Protein AF-A0A351BWB9-F1 (afdb_monomer)

Mean predicted aligned error: 6.68 Å

Structure (mmCIF, N/CA/C/O backbone):
data_AF-A0A351BWB9-F1
#
_entry.id   AF-A0A351BWB9-F1
#
loop_
_atom_site.group_PDB
_atom_site.id
_atom_site.type_symbol
_atom_site.label_atom_id
_atom_site.label_alt_id
_atom_site.label_comp_id
_atom_site.label_asym_id
_atom_site.label_entity_id
_atom_site.label_seq_id
_atom_site.pdbx_PDB_ins_code
_atom_site.Cartn_x
_atom_site.Cartn_y
_atom_site.Cartn_z
_atom_site.occupancy
_atom_site.B_iso_or_equiv
_atom_site.auth_seq_id
_atom_site.auth_comp_id
_atom_site.auth_asym_id
_atom_site.auth_atom_id
_atom_site.pdbx_PDB_model_num
ATOM 1 N N . THR A 1 1 ? 12.499 -3.055 8.223 1.00 44.38 1 THR A N 1
ATOM 2 C CA . THR A 1 1 ? 11.315 -2.200 8.013 1.00 44.38 1 THR A CA 1
ATOM 3 C C . THR A 1 1 ? 11.754 -1.051 7.140 1.00 44.38 1 THR A C 1
ATOM 5 O O . THR A 1 1 ? 12.673 -0.348 7.531 1.00 44.38 1 THR A O 1
ATOM 8 N N . ASP A 1 2 ? 11.189 -0.912 5.941 1.00 57.56 2 ASP A N 1
ATOM 9 C CA . ASP A 1 2 ? 11.575 0.166 5.025 1.00 57.56 2 ASP A CA 1
ATOM 10 C C . ASP A 1 2 ? 10.981 1.490 5.514 1.00 57.56 2 ASP A C 1
ATOM 12 O O . ASP A 1 2 ? 9.763 1.674 5.516 1.00 57.56 2 ASP A O 1
ATOM 16 N N . ASN A 1 3 ? 11.839 2.402 5.971 1.00 69.38 3 ASN A N 1
ATOM 17 C CA . ASN A 1 3 ? 11.425 3.731 6.401 1.00 69.38 3 ASN A CA 1
ATOM 18 C C . ASN A 1 3 ? 11.320 4.657 5.179 1.00 69.38 3 ASN A C 1
ATOM 20 O O . ASN A 1 3 ? 12.320 4.951 4.519 1.00 69.38 3 ASN A O 1
ATOM 24 N N . LEU A 1 4 ? 10.109 5.130 4.871 1.00 70.81 4 LEU A N 1
ATOM 25 C CA . LEU A 1 4 ? 9.856 5.998 3.714 1.00 70.81 4 LEU A CA 1
ATOM 26 C C . LEU A 1 4 ? 10.629 7.322 3.786 1.00 70.81 4 LEU A C 1
ATOM 28 O O . LEU A 1 4 ? 11.016 7.846 2.744 1.00 70.81 4 LEU A O 1
ATOM 32 N N . LEU A 1 5 ? 10.888 7.837 4.991 1.00 69.50 5 LEU A N 1
ATOM 33 C CA . LEU A 1 5 ? 11.651 9.072 5.192 1.00 69.50 5 LEU A CA 1
ATOM 34 C C . LEU A 1 5 ? 13.135 8.893 4.867 1.00 69.50 5 LEU A C 1
ATOM 36 O O . LEU A 1 5 ? 13.742 9.772 4.272 1.00 69.50 5 LEU A O 1
ATOM 40 N N . GLU A 1 6 ? 13.712 7.753 5.240 1.00 69.38 6 GLU A N 1
ATOM 41 C CA . GLU A 1 6 ? 15.138 7.469 5.021 1.00 69.38 6 GLU A CA 1
ATOM 42 C C . GLU A 1 6 ? 15.446 7.126 3.567 1.00 69.38 6 GLU A C 1
ATOM 44 O O . GLU A 1 6 ? 16.571 7.271 3.102 1.00 69.38 6 GLU A O 1
ATOM 49 N N . THR A 1 7 ? 14.442 6.628 2.856 1.00 64.56 7 THR A N 1
ATOM 50 C CA . THR A 1 7 ? 14.630 6.011 1.550 1.00 64.56 7 THR A CA 1
ATOM 51 C C . THR A 1 7 ? 14.166 6.861 0.379 1.00 64.56 7 THR A C 1
ATOM 53 O O . THR A 1 7 ? 14.385 6.466 -0.770 1.00 64.56 7 THR A O 1
ATOM 56 N N . SER A 1 8 ? 13.511 7.988 0.657 1.00 69.56 8 SER A N 1
ATOM 57 C CA . SER A 1 8 ? 13.008 8.906 -0.360 1.00 69.56 8 SER A CA 1
ATOM 58 C C . SER A 1 8 ? 13.899 10.128 -0.439 1.00 69.56 8 SER A C 1
ATOM 60 O O . SER A 1 8 ? 14.130 10.797 0.564 1.00 69.56 8 SER A O 1
ATOM 62 N N . ASN A 1 9 ? 14.325 10.469 -1.650 1.00 72.75 9 ASN A N 1
ATOM 63 C CA . ASN A 1 9 ? 15.108 11.677 -1.892 1.00 72.75 9 ASN A CA 1
ATOM 64 C C . ASN A 1 9 ? 14.280 12.927 -1.588 1.00 72.75 9 ASN A C 1
ATOM 66 O O . ASN A 1 9 ? 14.820 13.936 -1.156 1.00 72.75 9 ASN A O 1
ATOM 70 N N . ASN A 1 10 ? 12.967 12.843 -1.813 1.00 77.81 10 ASN A N 1
ATOM 71 C CA . ASN A 1 10 ? 11.983 13.834 -1.409 1.00 77.81 10 ASN A CA 1
ATOM 72 C C . ASN A 1 10 ? 10.697 13.102 -1.015 1.00 77.81 10 ASN A C 1
ATOM 74 O O . ASN A 1 10 ? 10.195 12.298 -1.802 1.00 77.81 10 ASN A O 1
ATOM 78 N N . LEU A 1 11 ? 10.167 13.392 0.175 1.00 89.75 11 LEU A N 1
ATOM 79 C CA . LEU A 1 11 ? 8.827 13.002 0.617 1.00 89.75 11 LEU A CA 1
ATOM 80 C C . LEU A 1 11 ? 8.051 14.281 0.925 1.00 89.75 11 LEU A C 1
ATOM 82 O O . LEU A 1 11 ? 8.494 15.099 1.730 1.00 89.75 11 LEU A O 1
ATOM 86 N N . ILE A 1 12 ? 6.904 14.459 0.277 1.00 93.38 12 ILE A N 1
ATOM 87 C CA . ILE A 1 12 ? 6.086 15.664 0.390 1.00 93.38 12 ILE A CA 1
ATOM 88 C C . ILE A 1 12 ? 4.659 15.313 0.788 1.00 93.38 12 ILE A C 1
ATOM 90 O O . ILE A 1 12 ? 4.061 14.365 0.277 1.00 93.38 12 ILE A O 1
ATOM 94 N N . TYR A 1 13 ? 4.106 16.117 1.689 1.00 94.31 13 TYR A N 1
ATOM 95 C CA . TYR A 1 13 ? 2.685 16.113 1.990 1.00 94.31 13 TYR A CA 1
ATOM 96 C C . TYR A 1 13 ? 1.964 17.041 1.012 1.00 94.31 13 TYR A C 1
ATOM 98 O O . TYR A 1 13 ? 2.301 18.218 0.895 1.00 94.31 13 TYR A O 1
ATOM 106 N N . LEU A 1 14 ? 0.987 16.494 0.294 1.00 95.31 14 LEU A N 1
ATOM 107 C CA . LEU A 1 14 ? 0.237 17.171 -0.764 1.00 95.31 14 LEU A CA 1
ATOM 108 C C . LEU A 1 14 ? -1.141 17.667 -0.302 1.00 95.31 14 LEU A C 1
ATOM 110 O O . LEU A 1 14 ? -1.885 18.224 -1.106 1.00 95.31 14 LEU A O 1
ATOM 114 N N . GLY A 1 15 ? -1.480 17.484 0.977 1.00 95.00 15 GLY A N 1
ATOM 115 C CA . GLY A 1 15 ? -2.759 17.899 1.548 1.00 95.00 15 GLY A CA 1
ATOM 116 C C . GLY A 1 15 ? -3.754 16.752 1.704 1.00 95.00 15 GLY A C 1
ATOM 117 O O . GLY A 1 15 ? -3.387 15.575 1.693 1.00 95.00 15 GLY A O 1
ATOM 118 N N . GLN A 1 16 ? -5.025 17.115 1.864 1.00 95.88 16 GLN A N 1
ATOM 119 C CA . GLN A 1 16 ? -6.139 16.178 1.983 1.00 95.88 16 GLN A CA 1
ATOM 120 C C . GLN A 1 16 ? -6.931 16.105 0.680 1.00 95.88 16 GLN A C 1
ATOM 122 O O . GLN A 1 16 ? -7.166 17.114 0.015 1.00 95.88 16 GLN A O 1
ATOM 127 N N . ASN A 1 17 ? -7.367 14.904 0.325 1.00 94.25 17 ASN A N 1
ATOM 128 C CA . ASN A 1 17 ? -8.248 14.656 -0.806 1.00 94.25 17 ASN A CA 1
ATOM 129 C C . ASN A 1 17 ? -9.120 13.425 -0.548 1.00 94.25 17 A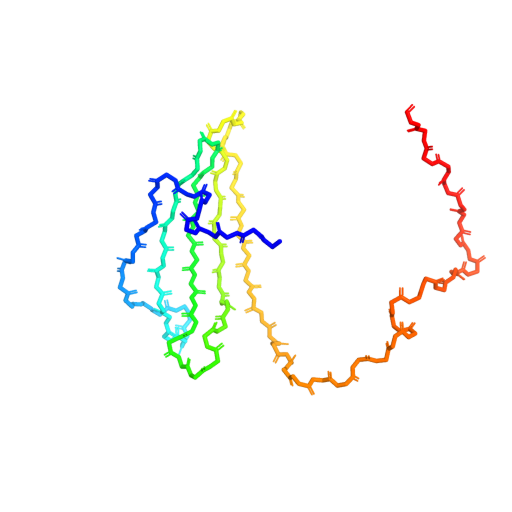SN A C 1
ATOM 131 O O . ASN A 1 17 ? -8.815 12.581 0.290 1.00 94.25 17 ASN A O 1
ATOM 135 N N . PHE A 1 18 ? -10.192 13.290 -1.319 1.00 94.25 18 PHE A N 1
ATOM 136 C CA . PHE A 1 18 ? -11.075 12.133 -1.235 1.00 94.25 18 PHE A CA 1
ATOM 137 C C . PHE A 1 18 ? -10.622 11.009 -2.174 1.00 94.25 18 PHE A C 1
ATOM 139 O O . PHE A 1 18 ? -10.253 11.250 -3.327 1.00 94.25 18 PHE A O 1
ATOM 146 N N . ILE A 1 19 ? -10.674 9.771 -1.680 1.00 93.38 19 ILE A N 1
ATOM 147 C CA . ILE A 1 19 ? -10.589 8.538 -2.470 1.00 93.38 19 ILE A CA 1
ATOM 148 C C . ILE A 1 19 ? -11.925 7.808 -2.320 1.00 93.38 19 ILE A C 1
ATOM 150 O O . ILE A 1 19 ? -12.191 7.176 -1.295 1.00 93.38 19 ILE A O 1
ATOM 154 N N . GLY A 1 20 ? -12.780 7.927 -3.340 1.00 90.38 20 GLY A N 1
ATOM 155 C CA . GLY A 1 20 ? -14.204 7.612 -3.194 1.00 90.38 20 GLY A CA 1
ATOM 156 C C . GLY A 1 20 ? -14.827 8.553 -2.163 1.00 90.38 20 GLY A C 1
ATOM 157 O O . GLY A 1 20 ? -14.582 9.754 -2.216 1.00 90.38 20 GLY A O 1
ATOM 158 N N . ASP A 1 21 ? -15.529 7.997 -1.179 1.00 91.06 21 ASP A N 1
ATOM 159 C CA . ASP A 1 21 ? -16.150 8.767 -0.090 1.00 91.06 21 ASP A CA 1
ATOM 160 C C . ASP A 1 21 ? -15.262 8.859 1.167 1.00 91.06 21 ASP A C 1
ATOM 162 O O . ASP A 1 21 ? -15.713 9.262 2.236 1.00 91.06 21 ASP A O 1
ATOM 166 N N . THR A 1 22 ? -13.992 8.445 1.078 1.00 92.69 22 THR A N 1
ATOM 167 C CA . THR A 1 22 ? -13.049 8.459 2.208 1.00 92.69 22 THR A CA 1
ATOM 168 C C . THR A 1 22 ? -12.071 9.624 2.087 1.00 92.69 22 THR A C 1
ATOM 170 O O . THR A 1 22 ? -11.288 9.674 1.136 1.00 92.69 22 THR A O 1
ATOM 173 N N . GLU A 1 23 ? -12.062 10.526 3.067 1.00 96.06 23 GLU A N 1
ATOM 174 C CA . GLU A 1 23 ? -11.040 11.570 3.175 1.00 96.06 23 GLU A CA 1
ATOM 175 C C . GLU A 1 23 ? -9.678 10.952 3.531 1.00 96.06 23 GLU A C 1
ATOM 177 O O . GLU A 1 23 ? -9.557 10.094 4.413 1.00 96.06 23 GLU A O 1
ATOM 182 N N . CYS A 1 24 ? -8.644 11.355 2.799 1.00 97.31 24 CYS A N 1
ATOM 183 C CA . CYS A 1 24 ? -7.294 10.833 2.922 1.00 97.31 24 CYS A CA 1
ATOM 184 C C . CYS A 1 24 ? -6.269 11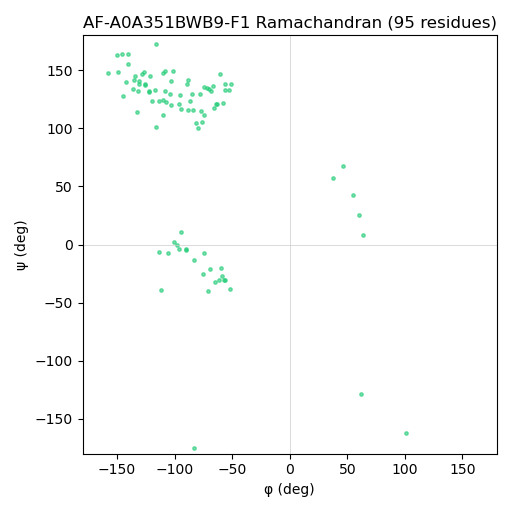.968 2.945 1.00 97.31 24 CYS A C 1
ATOM 186 O O . CYS A 1 24 ? -6.394 12.952 2.222 1.00 97.31 24 CYS A O 1
ATOM 188 N N . TYR A 1 25 ? -5.203 11.778 3.713 1.00 97.00 25 TYR A N 1
ATOM 189 C CA . TYR A 1 25 ? -3.936 12.465 3.524 1.00 97.00 25 TYR A CA 1
ATOM 190 C C . TYR A 1 25 ? -3.239 11.921 2.279 1.00 97.00 25 TYR A C 1
ATOM 192 O O . TYR A 1 25 ? -3.140 10.705 2.094 1.00 97.00 25 TYR A O 1
ATOM 200 N N . HIS A 1 26 ? -2.725 12.821 1.449 1.00 96.81 26 HIS A N 1
ATOM 201 C CA . HIS A 1 26 ? -1.954 12.488 0.263 1.00 96.81 26 HIS A CA 1
ATOM 202 C C . HIS A 1 26 ? -0.489 12.818 0.491 1.00 96.81 26 HIS A C 1
ATOM 204 O O . HIS A 1 26 ? -0.128 13.967 0.750 1.00 96.81 26 HIS A O 1
ATOM 210 N N . VAL A 1 27 ? 0.366 11.815 0.349 1.00 95.38 27 VAL A N 1
ATOM 211 C CA . VAL A 1 27 ? 1.815 12.000 0.326 1.00 95.38 27 VAL A CA 1
ATOM 212 C C . VAL A 1 27 ? 2.373 11.475 -0.985 1.00 95.38 27 VAL A C 1
ATOM 214 O O . VAL A 1 27 ? 1.890 10.481 -1.531 1.00 95.38 27 VAL A O 1
ATOM 217 N N . ALA A 1 28 ? 3.404 12.136 -1.488 1.00 95.75 28 ALA A N 1
ATOM 218 C CA . ALA A 1 28 ? 4.138 11.694 -2.661 1.00 95.75 28 ALA A CA 1
ATOM 219 C C . ALA A 1 28 ? 5.625 11.666 -2.355 1.00 95.75 28 ALA A C 1
ATOM 221 O O . ALA A 1 28 ? 6.129 12.493 -1.596 1.00 95.75 28 ALA A O 1
ATOM 222 N N . GLY A 1 29 ? 6.330 10.725 -2.965 1.00 93.75 29 GLY A N 1
AT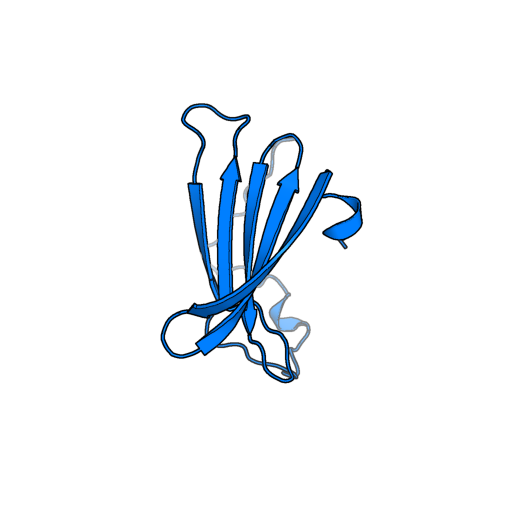OM 223 C CA . GLY A 1 29 ? 7.768 10.635 -2.833 1.00 93.75 29 GLY A CA 1
ATOM 224 C C . GLY A 1 29 ? 8.447 10.149 -4.099 1.00 93.75 29 GLY A C 1
ATOM 225 O O . GLY A 1 29 ? 7.823 9.598 -5.011 1.00 93.75 29 GLY A O 1
ATOM 226 N N . ALA A 1 30 ? 9.753 10.368 -4.146 1.00 92.50 30 ALA A N 1
ATOM 227 C CA . ALA A 1 30 ? 10.617 9.881 -5.207 1.00 92.50 30 ALA A CA 1
ATOM 228 C C . ALA A 1 30 ? 11.844 9.188 -4.615 1.00 92.50 30 ALA A C 1
ATOM 230 O O . ALA A 1 30 ? 12.422 9.650 -3.629 1.00 92.50 30 ALA A O 1
ATOM 231 N N . ARG A 1 31 ? 12.234 8.089 -5.250 1.00 90.12 31 ARG A N 1
ATOM 232 C CA . ARG A 1 31 ? 13.512 7.393 -5.091 1.00 90.12 31 ARG A CA 1
ATOM 233 C C . ARG A 1 31 ? 14.244 7.470 -6.434 1.00 90.12 31 ARG A C 1
ATOM 235 O O . ARG A 1 31 ? 13.656 7.901 -7.428 1.00 90.12 31 ARG A O 1
ATOM 242 N N . ASP A 1 32 ? 15.497 7.037 -6.477 1.00 90.38 32 ASP A N 1
ATOM 243 C CA . ASP A 1 32 ? 16.320 7.116 -7.694 1.00 90.38 32 ASP A CA 1
ATOM 244 C C . ASP A 1 32 ? 15.697 6.400 -8.903 1.00 90.38 32 ASP A C 1
ATOM 246 O O . ASP A 1 32 ? 15.889 6.808 -10.047 1.00 90.38 32 ASP A O 1
ATOM 250 N N . ASP A 1 33 ? 14.932 5.336 -8.662 1.00 92.69 33 ASP A N 1
ATOM 251 C CA . ASP A 1 33 ? 14.422 4.443 -9.697 1.00 92.69 33 ASP A CA 1
ATOM 252 C C . ASP A 1 33 ? 12.894 4.481 -9.866 1.00 92.69 33 ASP A C 1
ATOM 254 O O . ASP A 1 33 ? 12.366 3.867 -10.803 1.00 92.69 33 ASP A O 1
ATOM 258 N N . MET A 1 34 ? 12.178 5.196 -8.993 1.00 94.62 34 MET A N 1
ATOM 259 C CA . MET A 1 34 ? 10.719 5.152 -8.913 1.00 94.62 34 MET A CA 1
ATOM 260 C C . MET A 1 34 ? 10.125 6.407 -8.259 1.00 94.62 34 MET A C 1
ATOM 262 O O . MET A 1 34 ? 10.676 6.961 -7.311 1.00 94.62 34 MET A O 1
ATOM 266 N N . THR A 1 35 ? 8.930 6.804 -8.695 1.00 95.94 35 THR A N 1
ATOM 267 C CA . THR A 1 35 ? 8.071 7.749 -7.959 1.00 95.94 35 THR A CA 1
ATOM 268 C C . THR A 1 35 ? 6.849 7.032 -7.405 1.00 95.94 35 THR A C 1
ATOM 270 O O . THR A 1 35 ? 6.352 6.076 -8.006 1.00 95.94 35 THR A O 1
ATOM 273 N N . TYR A 1 36 ? 6.356 7.476 -6.253 1.00 95.44 36 TYR A N 1
ATOM 274 C CA .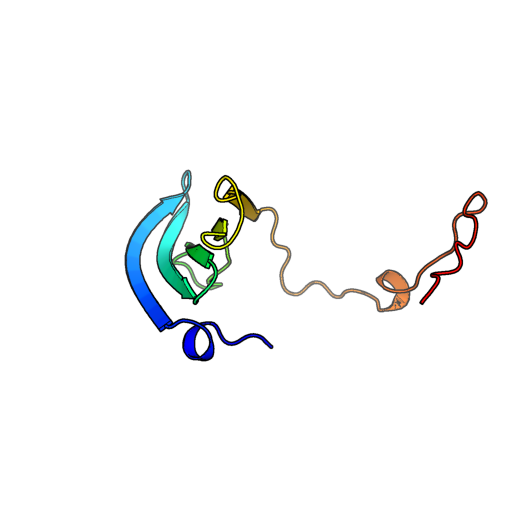 TYR A 1 36 ? 5.173 6.902 -5.631 1.00 95.44 36 TYR A CA 1
ATOM 275 C C . TYR A 1 36 ? 4.274 7.968 -5.012 1.00 95.44 36 TYR A C 1
ATOM 277 O O . TYR A 1 36 ? 4.703 9.061 -4.649 1.00 95.44 36 TYR A O 1
ATOM 285 N N . GLN A 1 37 ? 3.003 7.618 -4.892 1.00 97.00 37 GLN A N 1
ATOM 286 C CA . GLN A 1 37 ? 1.967 8.370 -4.202 1.00 97.00 37 GLN A CA 1
ATOM 287 C C . GLN A 1 37 ? 1.227 7.410 -3.279 1.00 97.00 37 GLN A C 1
ATOM 289 O O . GLN A 1 37 ? 0.939 6.274 -3.667 1.00 97.00 37 GLN A O 1
ATOM 294 N N . LEU A 1 38 ? 0.921 7.864 -2.071 1.00 96.38 38 LEU A N 1
ATOM 295 C CA . LEU A 1 38 ? 0.214 7.101 -1.055 1.00 96.38 38 LEU A CA 1
ATOM 296 C C . LEU A 1 38 ? -0.916 7.958 -0.486 1.00 96.38 38 LEU A C 1
ATOM 298 O O . LEU A 1 38 ? -0.718 9.117 -0.117 1.00 96.38 38 LEU A O 1
ATOM 302 N N . TRP A 1 39 ? -2.095 7.354 -0.405 1.00 97.44 39 TRP A N 1
ATOM 303 C CA . TRP A 1 39 ? -3.267 7.924 0.241 1.00 97.44 39 TRP A CA 1
ATOM 304 C C . TRP A 1 39 ? -3.557 7.142 1.510 1.00 97.44 39 TRP A C 1
ATOM 306 O O . TRP A 1 39 ? -3.729 5.920 1.462 1.00 97.44 39 TRP A O 1
ATOM 316 N N . VAL A 1 40 ? -3.624 7.857 2.626 1.00 96.56 40 VAL A N 1
ATOM 317 C CA . VAL A 1 40 ? -3.822 7.310 3.970 1.00 96.56 40 VAL A CA 1
ATOM 318 C C . VAL A 1 40 ? -5.071 7.946 4.562 1.00 96.56 40 VAL A C 1
ATOM 320 O O . VAL A 1 40 ? -5.213 9.159 4.474 1.00 96.56 40 VAL A O 1
ATOM 323 N N . THR A 1 41 ? -5.989 7.175 5.142 1.00 96.12 41 THR A N 1
ATOM 324 C CA . THR A 1 41 ? -7.232 7.726 5.713 1.00 96.12 41 THR A CA 1
ATOM 325 C C . THR A 1 41 ? -6.935 8.805 6.756 1.00 96.12 41 THR A C 1
ATOM 327 O O . THR A 1 41 ? -6.059 8.591 7.591 1.00 96.12 41 THR A O 1
ATOM 330 N N . SER A 1 42 ? -7.677 9.916 6.769 1.00 90.62 42 SER A N 1
ATOM 331 C CA . SER A 1 42 ? -7.443 11.019 7.721 1.00 90.62 42 SER A CA 1
ATOM 332 C C . SER A 1 42 ? -7.908 10.742 9.163 1.00 90.62 42 SER A C 1
ATOM 334 O O . SER A 1 42 ? -7.621 11.537 10.056 1.00 90.62 42 SER A O 1
ATOM 336 N N . GLY A 1 43 ? -8.609 9.625 9.395 1.00 83.19 43 GLY A N 1
ATOM 337 C CA . GLY A 1 43 ? -9.134 9.210 10.701 1.00 83.19 43 GLY A CA 1
ATOM 338 C C . GLY A 1 43 ? -8.137 8.468 11.606 1.00 83.19 43 GLY A C 1
ATOM 339 O O . GLY A 1 43 ? -6.969 8.283 11.267 1.00 83.19 43 GLY A O 1
ATOM 340 N N . GLU A 1 44 ? -8.632 7.991 12.753 1.00 78.31 44 GLU A N 1
ATOM 341 C CA . GLU A 1 44 ? -7.828 7.485 13.884 1.00 78.31 44 GLU A CA 1
ATOM 342 C C . GLU A 1 44 ? -6.786 6.416 13.521 1.00 78.31 44 GLU A C 1
ATOM 344 O O . GLU A 1 44 ? -5.674 6.445 14.038 1.00 78.31 44 GLU A O 1
ATOM 349 N N . ASN A 1 45 ? -7.108 5.503 12.602 1.00 81.75 45 ASN A N 1
ATOM 350 C CA . ASN A 1 45 ? -6.233 4.369 12.291 1.00 81.75 45 ASN A CA 1
ATOM 351 C C . ASN A 1 45 ? -5.219 4.638 11.169 1.00 81.75 45 ASN A C 1
ATOM 353 O O . ASN A 1 45 ? -4.407 3.756 10.901 1.00 81.75 45 ASN A O 1
ATOM 357 N N . SER A 1 46 ? -5.265 5.809 10.508 1.00 92.00 46 SER A N 1
ATOM 358 C CA . SER A 1 46 ? -4.343 6.199 9.422 1.00 92.00 46 SER A CA 1
ATOM 359 C C . SER A 1 46 ? -3.971 5.032 8.493 1.00 92.00 46 SER A C 1
ATOM 361 O O . SER A 1 46 ? -2.803 4.675 8.334 1.00 92.00 46 SER A O 1
ATOM 363 N N . LEU A 1 47 ? -4.980 4.393 7.898 1.00 95.31 47 LEU A N 1
ATOM 364 C CA . LEU A 1 47 ? -4.798 3.187 7.097 1.00 95.31 47 LEU A CA 1
ATOM 365 C C . LEU A 1 47 ? -4.510 3.543 5.637 1.00 95.31 47 LEU A C 1
ATOM 367 O O . LEU A 1 47 ? -5.152 4.447 5.092 1.00 95.31 47 LEU A O 1
ATOM 371 N N . PRO A 1 48 ? -3.611 2.821 4.947 1.00 95.75 48 PRO A N 1
ATOM 372 C CA . PRO A 1 48 ? -3.475 2.948 3.505 1.00 95.75 48 PRO A CA 1
ATOM 373 C C . PRO A 1 48 ? -4.813 2.670 2.814 1.00 95.75 48 PRO A C 1
ATOM 375 O O . PRO A 1 48 ? -5.488 1.682 3.105 1.00 95.75 48 PRO A O 1
ATOM 378 N N . LYS A 1 49 ? -5.194 3.541 1.881 1.00 96.44 49 LYS A N 1
ATOM 379 C CA . LYS A 1 49 ? -6.400 3.399 1.052 1.00 96.44 49 LYS A CA 1
ATOM 380 C C . LYS A 1 49 ? -6.046 3.149 -0.408 1.00 96.44 49 LYS A C 1
ATOM 382 O O . LYS A 1 49 ? -6.681 2.338 -1.080 1.00 96.44 49 LYS A O 1
ATOM 387 N N . LYS A 1 50 ? -5.003 3.820 -0.899 1.00 97.19 50 LYS A N 1
ATOM 388 C CA . LYS A 1 50 ? -4.502 3.673 -2.267 1.00 97.19 50 LYS A CA 1
ATOM 389 C C . LYS A 1 50 ? -3.002 3.915 -2.310 1.00 97.19 50 LYS A C 1
ATOM 391 O O . LYS A 1 50 ? -2.496 4.752 -1.571 1.00 97.19 50 LYS A O 1
ATO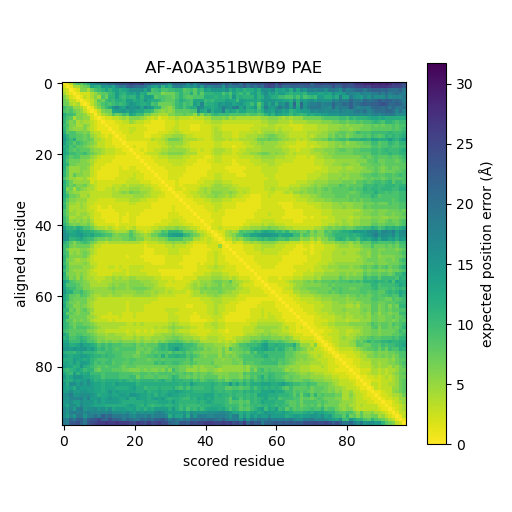M 396 N N . MET A 1 51 ? -2.315 3.246 -3.226 1.00 97.06 51 MET A N 1
ATOM 397 C CA . MET A 1 51 ? -0.943 3.568 -3.605 1.00 97.06 51 MET A CA 1
ATOM 398 C C . MET A 1 51 ? -0.810 3.548 -5.127 1.00 97.06 51 MET A C 1
ATOM 400 O O . MET A 1 51 ? -1.405 2.707 -5.800 1.00 97.06 51 MET A O 1
ATOM 404 N N . SER A 1 52 ? -0.042 4.481 -5.678 1.00 97.50 52 SER A N 1
ATOM 405 C CA . SER A 1 52 ? 0.340 4.501 -7.089 1.00 97.50 52 SER A CA 1
ATOM 406 C C . SER A 1 52 ? 1.849 4.574 -7.177 1.00 97.50 52 SER A C 1
ATOM 408 O O . SER A 1 52 ? 2.464 5.345 -6.446 1.00 97.50 52 SER A O 1
ATOM 410 N N . LEU A 1 53 ? 2.444 3.804 -8.077 1.00 96.19 53 LEU A N 1
ATOM 411 C CA . LEU A 1 53 ? 3.891 3.750 -8.231 1.00 96.19 53 LEU A CA 1
ATOM 412 C C . LEU A 1 53 ? 4.291 3.625 -9.699 1.00 96.19 53 LEU A C 1
ATOM 414 O O . LEU A 1 53 ? 3.620 2.954 -10.484 1.00 96.19 53 LEU A O 1
ATOM 418 N N . VAL A 1 54 ? 5.353 4.339 -10.069 1.00 97.69 54 VAL A N 1
ATOM 419 C CA . VAL A 1 54 ? 5.874 4.440 -11.437 1.00 97.69 54 VAL A CA 1
ATOM 420 C C . VAL A 1 54 ? 7.379 4.229 -11.400 1.00 97.69 54 VAL A C 1
ATOM 422 O O . VAL A 1 54 ? 8.099 5.063 -10.850 1.00 97.69 54 VAL A O 1
ATOM 425 N N . TYR A 1 55 ? 7.856 3.139 -11.998 1.00 96.56 55 TYR A N 1
ATOM 426 C CA . TYR A 1 55 ? 9.288 2.860 -12.119 1.00 96.56 55 TYR A CA 1
ATOM 427 C C . TYR A 1 55 ? 9.865 3.640 -13.293 1.00 96.56 55 TYR A C 1
ATOM 429 O O . TYR A 1 55 ? 9.646 3.270 -14.439 1.00 96.56 55 TYR A O 1
ATOM 437 N N . ILE A 1 56 ? 10.599 4.712 -13.011 1.00 95.06 56 ILE A N 1
ATOM 438 C CA . ILE A 1 56 ? 11.135 5.633 -14.028 1.00 95.06 56 ILE A CA 1
ATOM 439 C C . ILE A 1 56 ? 12.451 5.146 -14.653 1.00 95.06 56 ILE A C 1
ATOM 441 O O . ILE A 1 56 ? 12.899 5.675 -15.663 1.00 95.06 56 ILE A O 1
ATOM 445 N N . SER A 1 57 ? 13.082 4.139 -14.045 1.00 93.69 57 SER A N 1
ATOM 446 C CA . SER A 1 57 ? 14.341 3.542 -14.513 1.00 93.69 57 SER A CA 1
ATOM 447 C C . SER A 1 57 ? 14.153 2.363 -15.477 1.00 93.69 57 SER A C 1
ATOM 449 O O . SER A 1 57 ? 15.133 1.786 -15.952 1.00 93.69 57 SER A O 1
ATOM 451 N N . LYS A 1 58 ? 12.907 1.950 -15.738 1.00 94.19 58 LYS A N 1
ATOM 452 C CA . LYS A 1 58 ? 12.576 0.771 -16.549 1.00 94.19 58 LYS A CA 1
ATOM 453 C C . LYS A 1 58 ? 11.993 1.191 -17.904 1.00 94.19 58 LYS A C 1
ATOM 455 O O . LYS A 1 58 ? 11.307 2.211 -17.964 1.00 94.19 58 LYS A O 1
ATOM 460 N N . PRO A 1 59 ? 12.206 0.402 -18.976 1.00 95.00 59 PRO A N 1
ATOM 461 C CA . PRO A 1 59 ? 11.554 0.641 -20.261 1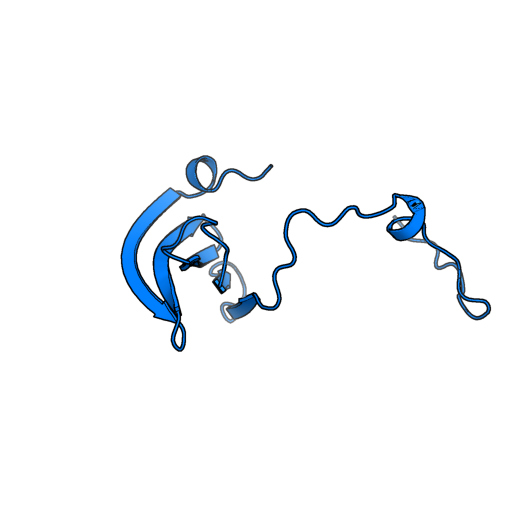.00 95.00 59 PRO A CA 1
ATOM 462 C C . PRO A 1 59 ? 10.039 0.802 -20.097 1.00 95.00 59 PRO A C 1
ATOM 464 O O . PRO A 1 59 ? 9.425 0.086 -19.309 1.00 95.00 59 PRO A O 1
ATOM 467 N N . ASP A 1 60 ? 9.468 1.768 -20.817 1.00 94.81 60 ASP A N 1
ATOM 468 C CA . ASP A 1 60 ? 8.036 2.105 -20.825 1.00 94.81 60 ASP A CA 1
ATOM 469 C C . ASP A 1 60 ? 7.446 2.605 -19.494 1.00 94.81 60 ASP A C 1
ATOM 471 O O . ASP A 1 60 ? 6.238 2.822 -19.390 1.00 94.81 60 ASP A O 1
ATOM 475 N N . ASN A 1 61 ? 8.293 2.862 -18.494 1.00 96.19 61 ASN A N 1
ATOM 476 C CA . ASN A 1 61 ? 7.924 3.376 -17.176 1.00 96.19 61 ASN A CA 1
ATOM 477 C C . ASN A 1 61 ? 6.719 2.646 -16.543 1.00 96.19 61 ASN A C 1
ATOM 479 O O . ASN A 1 61 ? 5.650 3.254 -16.393 1.00 96.19 61 ASN A O 1
ATOM 483 N N . PRO A 1 62 ? 6.855 1.356 -16.174 1.00 97.56 62 PRO A N 1
ATOM 484 C CA . PRO A 1 62 ? 5.759 0.540 -15.668 1.00 97.56 62 PRO A CA 1
ATOM 485 C C . PRO A 1 62 ? 5.040 1.207 -14.497 1.00 97.56 62 PRO A C 1
ATOM 487 O O . PRO A 1 62 ? 5.671 1.697 -13.553 1.00 97.56 62 PRO A O 1
ATOM 490 N N . LYS A 1 63 ? 3.707 1.203 -14.567 1.00 97.69 63 LYS A N 1
ATOM 491 C CA . LYS A 1 63 ? 2.825 1.858 -13.600 1.00 97.69 63 LYS A CA 1
ATOM 492 C C . LYS A 1 63 ? 1.967 0.822 -12.907 1.00 97.69 63 LYS A C 1
ATOM 494 O O . LYS A 1 63 ? 1.327 0.005 -13.564 1.00 97.69 63 LYS A O 1
ATOM 499 N N . TYR A 1 64 ? 1.904 0.919 -11.592 1.00 96.94 64 TYR A N 1
ATOM 500 C CA . TYR A 1 64 ? 1.082 0.049 -10.772 1.00 96.94 64 TYR A CA 1
ATOM 501 C C . TYR A 1 64 ? 0.187 0.890 -9.874 1.00 96.94 64 TYR A C 1
ATOM 503 O O . TYR A 1 64 ? 0.528 2.003 -9.466 1.00 96.94 64 TYR A O 1
ATOM 511 N N . SER A 1 65 ? -0.988 0.351 -9.579 1.00 96.19 65 SER A N 1
ATOM 512 C CA . SER A 1 65 ? -1.955 0.954 -8.673 1.00 96.19 65 SER A CA 1
ATOM 513 C C . SER A 1 65 ? -2.503 -0.119 -7.753 1.00 96.19 65 SER A C 1
ATOM 515 O O . SER A 1 65 ? -2.867 -1.203 -8.202 1.00 96.19 65 SER A O 1
ATOM 517 N N . ILE A 1 66 ? -2.549 0.202 -6.468 1.00 96.88 66 ILE A N 1
ATOM 518 C CA . ILE A 1 66 ? -3.012 -0.677 -5.401 1.00 96.88 66 ILE A CA 1
ATOM 519 C C . ILE A 1 66 ? -4.161 0.039 -4.705 1.00 96.88 66 ILE A C 1
ATOM 521 O O . ILE A 1 66 ? -4.038 1.214 -4.354 1.00 96.88 66 ILE A O 1
ATOM 525 N N . ILE A 1 67 ? -5.269 -0.668 -4.508 1.00 96.25 67 ILE A N 1
ATOM 526 C CA . ILE A 1 67 ? -6.390 -0.224 -3.682 1.00 96.25 67 ILE A CA 1
ATOM 527 C C . ILE A 1 67 ? -6.452 -1.159 -2.485 1.00 96.25 67 ILE A C 1
ATOM 529 O O . ILE A 1 67 ? -6.531 -2.374 -2.650 1.00 96.25 67 ILE A O 1
ATOM 533 N N . PHE A 1 68 ? -6.394 -0.582 -1.293 1.00 95.25 68 PHE A N 1
ATOM 534 C CA . PHE A 1 68 ? -6.499 -1.317 -0.044 1.00 95.25 68 PHE A CA 1
ATOM 535 C C . PHE A 1 68 ? -7.952 -1.262 0.429 1.00 95.25 68 PHE A C 1
ATOM 537 O O . PHE A 1 68 ? -8.555 -0.185 0.503 1.00 95.25 68 PHE A O 1
ATOM 544 N N . ALA A 1 69 ? -8.514 -2.424 0.737 1.00 91.75 69 ALA A N 1
ATOM 545 C CA . ALA A 1 69 ? -9.893 -2.586 1.175 1.00 91.75 69 ALA A CA 1
ATOM 546 C C . ALA A 1 69 ? -9.971 -3.632 2.293 1.00 91.75 69 ALA A C 1
ATOM 548 O O . ALA A 1 69 ? -9.027 -4.393 2.496 1.00 91.75 69 ALA A O 1
ATOM 549 N N . ASP A 1 70 ? -11.096 -3.642 3.009 1.00 92.06 70 ASP A N 1
ATOM 550 C CA . ASP A 1 70 ? -11.449 -4.671 3.995 1.00 92.06 70 ASP A CA 1
ATOM 551 C C . ASP A 1 70 ? -10.396 -4.904 5.091 1.00 92.06 70 ASP A C 1
ATOM 553 O O . ASP A 1 70 ? -10.104 -6.035 5.481 1.00 92.06 70 ASP A O 1
ATOM 557 N N . TRP A 1 71 ? -9.835 -3.810 5.616 1.00 92.44 71 TRP A N 1
ATOM 558 C CA . TRP A 1 71 ? -8.923 -3.854 6.755 1.00 92.44 71 TRP A CA 1
ATOM 559 C C . TRP A 1 71 ? -9.592 -4.507 7.970 1.00 92.44 71 TRP A C 1
ATOM 561 O O . TRP A 1 71 ? -10.597 -4.009 8.479 1.00 92.44 71 TRP A O 1
ATOM 571 N N . LYS A 1 72 ? -8.991 -5.589 8.470 1.00 91.69 72 LYS A N 1
ATOM 572 C CA . LYS A 1 72 ? -9.334 -6.213 9.752 1.00 91.69 72 LYS A CA 1
ATOM 573 C C . LYS A 1 72 ? -8.197 -5.965 10.732 1.00 91.69 72 LYS A C 1
ATOM 575 O O . LYS A 1 72 ? -7.089 -6.458 10.532 1.00 91.69 72 LYS A O 1
ATOM 580 N N . LEU A 1 73 ? -8.458 -5.145 11.745 1.00 90.44 73 LEU A N 1
ATOM 581 C CA . LEU A 1 73 ? -7.473 -4.771 12.759 1.00 90.44 73 LEU A CA 1
ATOM 582 C C . LEU A 1 73 ? -7.703 -5.578 14.034 1.00 90.44 73 LEU A C 1
ATOM 584 O O . LEU A 1 73 ? -8.843 -5.891 14.363 1.00 90.44 73 LEU A O 1
ATOM 588 N N . ASN A 1 74 ? -6.627 -5.848 14.774 1.00 87.31 74 ASN A N 1
ATOM 589 C CA . ASN A 1 74 ? -6.664 -6.556 16.060 1.00 87.31 74 ASN A CA 1
ATOM 590 C C . ASN A 1 74 ? -7.248 -7.981 15.990 1.00 87.31 74 ASN A C 1
ATOM 592 O O . ASN A 1 74 ? -7.754 -8.495 16.985 1.00 87.31 74 ASN A O 1
ATOM 596 N N . GLU A 1 75 ? -7.171 -8.628 14.827 1.00 89.38 75 GLU A N 1
ATOM 597 C CA . GLU A 1 75 ? -7.512 -10.043 14.695 1.00 89.38 75 GLU A CA 1
ATOM 598 C C . GLU A 1 75 ? -6.450 -10.896 15.395 1.00 89.38 75 GLU A C 1
ATOM 600 O O . GLU A 1 75 ? -5.249 -10.699 15.198 1.00 89.38 75 GLU A O 1
ATOM 605 N N . ASN A 1 76 ? -6.890 -11.871 16.189 1.00 90.75 76 ASN A N 1
ATOM 606 C CA . ASN A 1 76 ? -5.995 -12.900 16.700 1.00 90.75 76 ASN A CA 1
ATOM 607 C C . ASN A 1 76 ? -5.776 -13.936 15.590 1.00 90.75 76 ASN A C 1
ATOM 609 O O . ASN A 1 76 ? -6.655 -14.757 15.317 1.00 90.75 76 ASN A O 1
ATOM 613 N N . ILE A 1 77 ? -4.638 -13.847 14.903 1.00 91.06 77 ILE A N 1
ATOM 614 C CA . ILE A 1 77 ? -4.281 -14.760 13.818 1.00 91.06 77 ILE A CA 1
ATOM 615 C C . ILE A 1 77 ? -3.425 -15.877 14.407 1.00 91.06 77 ILE A C 1
ATOM 617 O O . ILE A 1 77 ? -2.333 -15.626 14.898 1.00 91.06 77 ILE A O 1
ATOM 621 N N . ASP A 1 78 ? -3.935 -17.103 14.340 1.00 93.12 78 ASP A N 1
ATOM 622 C CA . ASP A 1 78 ? -3.220 -18.298 14.784 1.00 93.12 78 ASP A CA 1
ATOM 623 C C . ASP A 1 78 ? -1.999 -18.580 13.889 1.00 93.12 78 ASP A C 1
ATOM 625 O O . ASP A 1 78 ? -2.105 -18.519 12.659 1.00 93.12 78 ASP A O 1
ATOM 629 N N . ASP A 1 79 ? -0.862 -18.930 14.496 1.00 91.69 79 ASP A N 1
ATOM 630 C CA . ASP A 1 79 ? 0.396 -19.214 13.793 1.00 91.69 79 ASP A CA 1
ATOM 631 C C . ASP A 1 79 ? 0.250 -20.326 12.738 1.00 91.69 79 ASP A C 1
ATOM 633 O O . ASP A 1 79 ? 0.880 -20.262 11.679 1.00 91.69 79 ASP A O 1
ATOM 637 N N . SER A 1 80 ? -0.657 -21.289 12.952 1.00 92.38 80 SER A N 1
ATOM 638 C CA . SER A 1 80 ? -0.967 -22.354 11.985 1.00 92.38 80 SER A CA 1
ATOM 639 C C . SER A 1 80 ? -1.471 -21.828 10.638 1.00 92.38 80 SER A C 1
ATOM 641 O O . SER A 1 80 ? -1.374 -22.520 9.626 1.00 92.38 80 SER A O 1
ATOM 643 N N . LYS A 1 81 ? -1.979 -20.587 10.571 1.00 89.81 81 LYS A N 1
ATOM 644 C CA . LYS A 1 81 ? -2.370 -19.949 9.301 1.00 89.81 81 LYS A CA 1
ATOM 645 C C . LYS A 1 81 ? -1.179 -19.609 8.409 1.00 89.81 81 LYS A C 1
ATOM 647 O O . LYS A 1 81 ? -1.369 -19.449 7.205 1.00 89.81 81 LYS A O 1
ATOM 652 N N . PHE A 1 82 ? 0.017 -19.498 8.980 1.00 92.44 82 PHE A N 1
ATOM 653 C CA . PHE A 1 82 ? 1.260 -19.257 8.249 1.00 92.44 82 PHE A CA 1
ATOM 654 C C . PHE A 1 82 ? 2.026 -20.552 7.957 1.00 92.44 82 PHE A C 1
ATOM 656 O O . PHE A 1 82 ? 3.035 -20.523 7.249 1.00 92.44 82 PHE A O 1
ATOM 663 N N . GLU A 1 83 ? 1.545 -21.693 8.454 1.00 92.62 83 GLU A N 1
ATOM 664 C CA . GLU A 1 83 ? 2.108 -22.994 8.126 1.00 92.62 83 GLU A CA 1
ATOM 665 C C . GLU A 1 83 ? 1.641 -23.457 6.746 1.00 92.62 83 GLU A C 1
ATOM 667 O O . GLU A 1 83 ? 0.453 -23.492 6.411 1.00 92.62 83 GLU A O 1
ATOM 672 N N . PHE A 1 84 ? 2.602 -23.853 5.917 1.00 90.31 84 PHE A N 1
ATOM 673 C CA . PHE A 1 84 ? 2.299 -24.407 4.610 1.00 90.31 84 PHE A CA 1
ATOM 674 C C . PHE A 1 84 ? 1.801 -25.849 4.748 1.00 90.31 84 PHE A C 1
ATOM 676 O O . PHE A 1 84 ? 2.582 -26.776 4.964 1.00 90.31 84 PHE A O 1
ATOM 683 N N . THR A 1 85 ? 0.496 -26.048 4.568 1.00 90.00 85 THR A N 1
ATOM 684 C CA . THR A 1 85 ? -0.088 -27.386 4.430 1.00 90.00 85 THR A CA 1
ATOM 685 C C . THR A 1 85 ? -0.063 -27.789 2.963 1.00 90.00 85 THR A C 1
ATOM 687 O O . THR A 1 85 ? -0.720 -27.158 2.139 1.00 90.00 85 THR A O 1
ATOM 690 N N . ILE A 1 86 ? 0.691 -28.840 2.638 1.00 90.31 86 ILE A N 1
ATOM 691 C CA . ILE A 1 86 ? 0.854 -29.337 1.268 1.00 90.31 86 ILE A CA 1
ATOM 692 C C . ILE A 1 86 ? -0.499 -29.876 0.759 1.00 90.31 86 ILE A C 1
ATOM 694 O O . ILE A 1 86 ? -1.003 -30.850 1.326 1.00 90.31 86 ILE A O 1
ATOM 698 N N . PRO A 1 87 ? -1.095 -29.298 -0.304 1.00 92.75 87 PRO A N 1
ATOM 699 C CA . PRO A 1 87 ? -2.252 -29.894 -0.971 1.00 92.75 87 PRO A CA 1
ATOM 700 C C . PRO A 1 87 ? -1.904 -31.276 -1.538 1.00 92.75 87 PRO A C 1
ATOM 702 O O . PRO A 1 87 ? -0.779 -31.496 -1.980 1.00 92.75 87 PRO A O 1
ATOM 705 N N . ALA A 1 88 ? -2.857 -32.210 -1.558 1.00 92.50 88 ALA A N 1
ATOM 706 C CA . ALA A 1 88 ? -2.594 -33.600 -1.953 1.00 92.50 88 ALA A CA 1
ATOM 707 C C . ALA A 1 88 ? -2.023 -33.754 -3.380 1.00 92.50 88 ALA A C 1
ATOM 709 O O . ALA A 1 88 ? -1.310 -34.714 -3.666 1.00 92.50 88 ALA A O 1
ATOM 710 N N . ASP A 1 89 ? -2.333 -32.813 -4.266 1.00 94.31 89 ASP A N 1
ATOM 711 C CA . ASP A 1 89 ? -1.909 -32.755 -5.664 1.00 94.31 89 ASP A CA 1
ATOM 712 C C . ASP A 1 89 ? -0.691 -31.844 -5.901 1.00 94.31 89 ASP A C 1
ATOM 714 O O . ASP A 1 89 ? -0.199 -31.734 -7.029 1.00 94.31 89 ASP A O 1
ATOM 718 N N . ALA A 1 90 ? -0.162 -31.206 -4.854 1.00 94.12 90 ALA A N 1
ATOM 719 C CA . ALA A 1 90 ? 0.990 -30.332 -4.980 1.00 94.12 90 ALA A CA 1
ATOM 720 C C . ALA A 1 90 ? 2.282 -31.132 -5.184 1.00 94.12 90 ALA A C 1
ATOM 722 O O . ALA A 1 90 ? 2.583 -32.102 -4.487 1.00 94.12 90 ALA A O 1
ATOM 723 N N . ARG A 1 91 ? 3.107 -30.671 -6.128 1.00 90.81 91 ARG A N 1
ATOM 724 C CA . ARG A 1 91 ? 4.442 -31.216 -6.381 1.00 90.81 91 ARG A CA 1
ATOM 725 C C . ARG A 1 91 ? 5.506 -30.231 -5.918 1.00 90.81 91 ARG A C 1
ATOM 727 O O . ARG A 1 91 ? 5.481 -29.063 -6.294 1.00 90.81 91 ARG A O 1
ATOM 734 N N . LEU A 1 92 ? 6.493 -30.725 -5.171 1.00 89.69 92 LEU A N 1
ATOM 735 C CA . LEU A 1 92 ? 7.656 -29.932 -4.784 1.00 89.69 92 LEU A CA 1
ATOM 736 C C . LEU A 1 92 ? 8.473 -29.534 -6.024 1.00 89.69 92 LEU A C 1
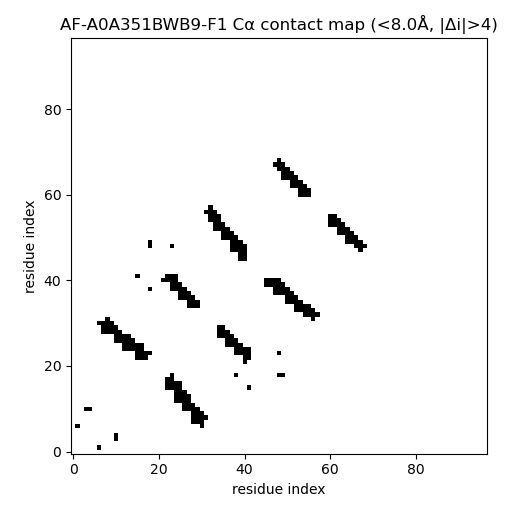ATOM 738 O O . LEU A 1 92 ? 8.985 -30.394 -6.746 1.00 89.69 92 LEU A O 1
ATOM 742 N N . ILE A 1 93 ? 8.629 -28.228 -6.241 1.00 91.06 93 ILE A N 1
ATOM 743 C CA . ILE A 1 93 ? 9.543 -27.672 -7.240 1.00 91.06 93 ILE A CA 1
ATOM 744 C C . ILE A 1 93 ? 10.848 -2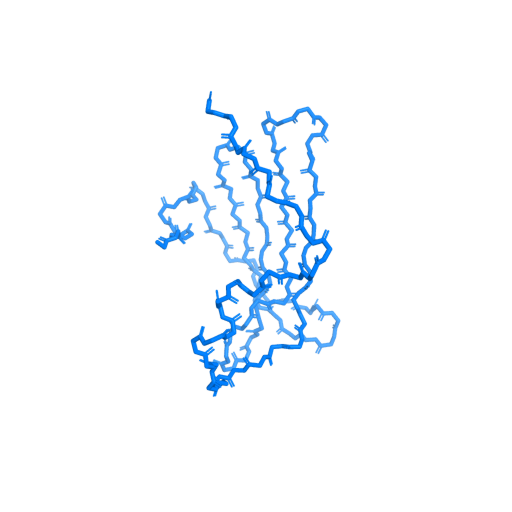7.314 -6.532 1.00 91.06 93 ILE A C 1
ATOM 746 O O . ILE A 1 93 ? 10.867 -26.511 -5.602 1.00 91.06 93 ILE A O 1
ATOM 750 N N . LYS A 1 94 ? 11.957 -27.911 -6.975 1.00 89.38 94 LYS A N 1
ATOM 751 C CA . LYS A 1 94 ? 13.286 -27.557 -6.475 1.00 89.38 94 LYS A CA 1
ATOM 752 C C . LYS A 1 94 ? 13.717 -26.238 -7.116 1.00 89.38 94 LYS A C 1
ATOM 754 O O . LYS A 1 94 ? 13.915 -26.190 -8.327 1.00 89.38 94 LYS A O 1
ATOM 759 N N . LEU A 1 95 ? 13.873 -25.189 -6.310 1.00 87.44 95 LEU A N 1
ATOM 760 C CA . LEU A 1 95 ? 14.500 -23.942 -6.752 1.00 87.44 95 LEU A CA 1
ATOM 761 C C . LEU A 1 95 ? 15.956 -24.237 -7.135 1.00 87.44 95 LEU A C 1
ATOM 763 O O . LEU A 1 95 ? 16.727 -24.759 -6.326 1.00 87.44 95 LEU A O 1
ATOM 767 N N . ILE A 1 96 ? 16.313 -23.950 -8.385 1.00 74.88 96 ILE A N 1
ATOM 768 C CA . ILE A 1 96 ? 17.699 -23.992 -8.851 1.00 74.88 96 ILE A CA 1
ATOM 769 C C . ILE A 1 96 ? 18.312 -22.638 -8.497 1.00 74.88 96 ILE A C 1
ATOM 771 O O . ILE A 1 96 ? 17.694 -21.604 -8.748 1.00 74.88 96 ILE A O 1
ATOM 775 N N . LYS A 1 97 ? 19.474 -22.670 -7.847 1.00 63.09 97 LYS A N 1
ATOM 776 C CA . LYS A 1 97 ? 20.218 -21.477 -7.445 1.00 63.09 97 LYS A CA 1
ATOM 777 C C . LYS A 1 97 ? 21.092 -20.976 -8.585 1.00 63.09 97 LYS A C 1
ATOM 779 O O . LYS A 1 97 ? 21.640 -21.844 -9.300 1.00 63.09 97 LYS A O 1
#

Sequence (97 aa):
TDNLLETSNNLIYLGQNFIGDTECYHVAGARDDMTYQLWVTSGENSLPKKMSLVYISKPDNPKYSIIFADWKLNENIDDSKFEFTIPADARLIKLIK

Nearest PDB structures (foldseek):
  7zgn-assembly1_B  TM=4.575E-01  e=2.623E-01  Phocaeicola massiliensis B84634 = Timone 84634 = DSM 17679 = JCM 13223
  7zgn-assembly1_A  TM=4.558E-01  e=3.447E-01  Phocaeicola massiliensis B84634 = Timone 84634 = DSM 17679 = JCM 13223
  7ufr-assembly1_D  TM=5.590E-01  e=2.906E+00  Bifidobacterium longum
  6jm5-assembly2_B  TM=4.540E-01  e=1.682E+00  Homo sapiens

pLDDT: mean 90.04, std 9.75, range [44.38, 97.69]

Solvent-accessible surface area (backbone atoms only — not comparable to full-atom values): 6136 Å² total; per-residue (Å²): 133,90,52,67,78,84,62,27,85,45,74,44,82,76,51,76,48,67,62,83,96,41,56,17,38,34,36,39,34,32,41,100,47,32,40,39,37,41,29,25,32,69,56,98,78,56,43,70,42,34,37,38,38,32,32,70,74,45,86,91,40,54,72,51,77,48,77,54,74,88,85,78,77,93,69,89,75,62,73,71,77,76,53,88,75,80,55,96,86,64,74,91,77,82,83,81,130

Radius of gyration: 18.47 Å; Cα contacts (8 Å, |Δi|>4): 141; chains: 1; bounding box: 36×52×38 Å

Secondary structure (DSSP, 8-state):
---HHHH-SEEEEEEEEEETTEEE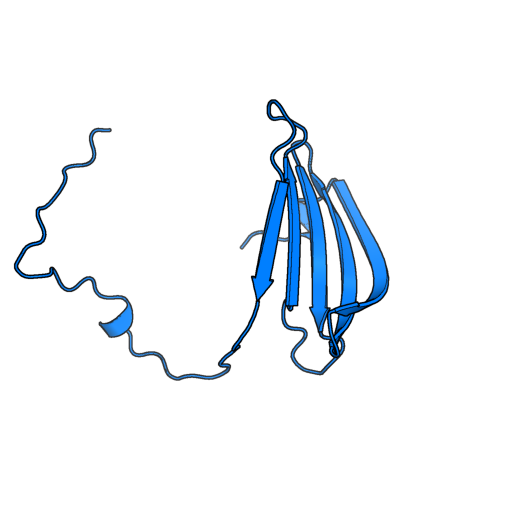EEEEEE-SSEEEEEEEESSTT--EEEEEEEETTSTT--EEEEE------S----GGGGS----TT--------

Foldseek 3Di:
DDDPVVAFPDKDWPQWDDDDNFIWTWIWTDHPFKTKIWTFGPDDVRHTAKMKMWGPNDPPGDIDIDGDDDDDPPDPDDPVVVDDDADPPDDDDDDDD